Protein AF-A0A0B1SJN7-F1 (afdb_monomer)

Organism: Oesophagostomum dentatum (NCBI:txid61180)

Radius of gyration: 23.75 Å; Cα contacts (8 Å, |Δi|>4): 43; chains: 1; bounding box: 48×45×60 Å

Solvent-accessible surface area (backbone atoms only — not comparable to full-atom values): 9869 Å² total; per-residue (Å²): 130,73,83,90,50,54,72,45,55,52,50,50,52,58,34,59,65,35,85,53,62,72,68,14,65,40,52,52,97,63,21,67,57,51,54,62,68,33,74,68,39,70,88,58,58,66,67,45,49,74,72,64,70,55,82,69,97,71,78,82,90,72,87,51,98,84,59,57,85,90,51,63,64,80,60,75,72,48,77,98,65,82,76,92,72,80,82,76,61,91,65,50,65,68,81,50,66,83,65,84,79,77,64,63,68,68,56,51,56,61,60,65,56,76,78,67,85,92,80,86,88,83,94,83,85,83,92,78,90,79,90,78,90,75,85,82,80,88,82,88,132

InterPro domains:
  IPR000961 AGC-kinase, C-terminal [PS51285] (42-111)
  IPR000961 AGC-kinase, C-terminal [SM00133] (42-103)
  IPR011009 Protein kinase-like domain superfamily [SSF56112] (2-104)
  IPR017892 Protein kinase, C-terminal [PF00433] (64-101)

Foldseek 3Di:
DDPVDDPLRVVQCVQQPPPDQCSHQQNDPCRCVSVCPRPVNVVDDVVCVVVVVDDDPDDDDDDDPPDCPVPPPVPVVDDPDDDDDDDDDPCVCVVCVPVDDDDVVVVVVVVVVVPDDDDDDDDDDDDDDDDDDDDDDDDDD

Sequence (141 aa):
MPQFLSPEAQSLLRALFKRNAVNRLGAGPDGIEEIKRHPFFASIDFNRLLNKEISPPFKPAVTTIDSTLYFDPEFTKRTPKDSPAVPPSATAHELFRGFSFVSPAVVEERKDEKKVRTIPTAKTHPITDDYILKEVSPEVH

pLDDT: mean 80.77, std 22.21, range [31.02, 98.19]

Secondary structure (DSSP, 8-state):
--TTS-HHHHHHHHHHT-SSGGGSTT-STTTHHHHHTSGGGTT--HHHHHTT-SPPS------STT--TTS-HHHHTS---PPP-PPPPTTHHHHTTT-----HHHHHHHHHGGGS-------------------------

Nearest PDB structures (foldseek):
  3e88-assembly2_B  TM=9.495E-01  e=4.482E-06  Homo sapiens
  4otd-assembly1_A  TM=9.260E-01  e=5.120E-06  Homo sapiens
  4oti-assembly1_A  TM=9.185E-01  e=9.955E-06  Homo sapiens
  3cqw-assembly1_A  TM=8.913E-01  e=6.250E-06  Homo sapiens
  4oth-assembly1_A  TM=9.159E-01  e=2.211E-05  Homo sapiens

Mean predicted aligned error: 13.41 Å

Structure (mmCIF, N/CA/C/O backbone):
data_AF-A0A0B1SJN7-F1
#
_entry.id   AF-A0A0B1SJN7-F1
#
loop_
_atom_site.group_PDB
_atom_site.id
_atom_site.type_symbol
_atom_site.label_atom_id
_atom_site.label_alt_id
_atom_site.label_comp_id
_atom_site.label_asym_id
_atom_site.label_entity_id
_atom_site.label_seq_id
_atom_site.pdbx_PDB_ins_code
_atom_site.Cartn_x
_atom_site.Cartn_y
_atom_site.Cartn_z
_atom_site.occupancy
_atom_site.B_iso_or_equiv
_atom_site.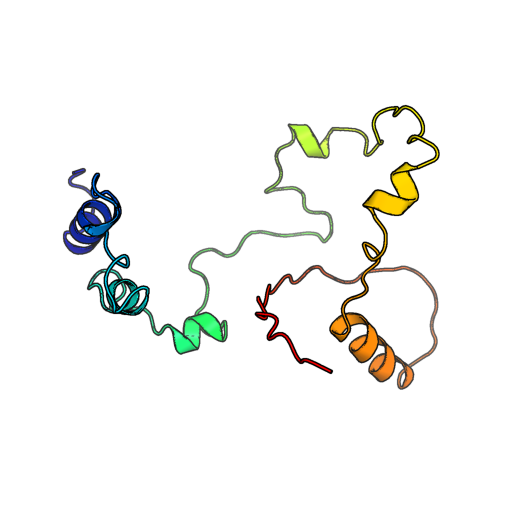auth_seq_id
_atom_site.auth_comp_id
_atom_site.auth_asym_id
_atom_site.auth_atom_id
_atom_site.pdbx_PDB_model_num
ATOM 1 N N . MET A 1 1 ? 7.341 -3.469 22.177 1.00 85.56 1 MET A N 1
ATOM 2 C CA . MET A 1 1 ? 6.995 -2.489 21.124 1.00 85.56 1 MET A CA 1
ATOM 3 C C . MET A 1 1 ? 7.864 -1.261 21.317 1.00 85.56 1 MET A C 1
ATOM 5 O O . MET A 1 1 ? 8.074 -0.912 22.475 1.00 85.56 1 MET A O 1
ATOM 9 N N . PRO A 1 2 ? 8.393 -0.645 20.247 1.00 92.38 2 PRO A N 1
ATOM 10 C CA . PRO A 1 2 ? 9.186 0.577 20.365 1.00 92.38 2 PRO A CA 1
ATOM 11 C C . PRO A 1 2 ? 8.392 1.715 21.015 1.00 92.38 2 PRO A C 1
ATOM 13 O O . PRO A 1 2 ? 7.216 1.896 20.703 1.00 92.38 2 PRO A O 1
ATOM 16 N N . GLN A 1 3 ? 9.032 2.473 21.908 1.00 92.94 3 GLN A N 1
ATOM 17 C CA . GLN A 1 3 ? 8.367 3.514 22.706 1.00 92.94 3 GLN A CA 1
ATOM 18 C C . GLN A 1 3 ? 8.058 4.796 21.919 1.00 92.94 3 GLN A C 1
ATOM 20 O O . GLN A 1 3 ? 7.189 5.555 22.326 1.00 92.94 3 GLN A O 1
ATOM 25 N N . PHE A 1 4 ? 8.725 5.027 20.784 1.00 96.25 4 PHE A N 1
ATOM 26 C CA . PHE A 1 4 ? 8.492 6.202 19.933 1.00 96.25 4 PHE A CA 1
ATOM 27 C C . PHE A 1 4 ? 7.188 6.129 19.120 1.00 96.25 4 PHE A C 1
ATOM 29 O O . PHE A 1 4 ? 6.820 7.094 18.456 1.00 96.25 4 PHE A O 1
ATOM 36 N N . LEU A 1 5 ? 6.505 4.981 19.123 1.00 96.38 5 LEU A N 1
ATOM 37 C CA . LEU A 1 5 ? 5.235 4.797 18.425 1.00 96.38 5 LEU A CA 1
ATOM 38 C C . LEU A 1 5 ? 4.067 5.222 19.313 1.00 96.38 5 LEU A C 1
ATOM 40 O O . LEU A 1 5 ? 4.037 4.875 20.497 1.00 96.38 5 LEU A O 1
ATOM 44 N N . SER A 1 6 ? 3.064 5.873 18.720 1.00 97.19 6 SER A N 1
ATOM 45 C CA . SER A 1 6 ? 1.825 6.205 19.429 1.00 97.19 6 SER A CA 1
ATOM 46 C C . SER A 1 6 ? 1.112 4.938 19.940 1.00 97.19 6 SER A C 1
ATOM 48 O O . SER A 1 6 ? 1.289 3.855 19.360 1.00 97.19 6 SER A O 1
ATOM 50 N N . PRO A 1 7 ? 0.300 5.024 21.009 1.00 97.19 7 PRO A N 1
ATOM 51 C CA . PRO A 1 7 ? -0.460 3.882 21.519 1.00 97.19 7 PRO A CA 1
ATOM 52 C C . PRO A 1 7 ? -1.324 3.203 20.447 1.00 97.19 7 PRO A C 1
ATOM 54 O O . PRO A 1 7 ? -1.376 1.973 20.375 1.00 97.19 7 PRO A O 1
ATOM 57 N N . GLU A 1 8 ? -1.937 3.990 19.564 1.00 97.31 8 GLU A N 1
ATOM 58 C CA . GLU A 1 8 ? -2.782 3.522 18.464 1.00 97.31 8 GLU A CA 1
ATOM 59 C C . GLU A 1 8 ? -1.950 2.757 17.430 1.00 97.31 8 GLU A C 1
ATOM 61 O O . GLU A 1 8 ? -2.340 1.670 17.004 1.00 97.31 8 GLU A O 1
ATOM 66 N N . ALA A 1 9 ? -0.767 3.270 17.073 1.00 97.56 9 ALA A N 1
ATOM 67 C CA . ALA A 1 9 ? 0.157 2.591 16.167 1.00 97.56 9 ALA A CA 1
ATOM 68 C C . ALA A 1 9 ? 0.650 1.263 16.761 1.00 97.56 9 ALA A C 1
ATOM 70 O O . ALA A 1 9 ? 0.707 0.237 16.080 1.00 97.56 9 ALA A O 1
ATOM 71 N N . GLN A 1 10 ? 0.964 1.251 18.059 1.00 97.50 10 GLN A N 1
ATOM 72 C CA . GLN A 1 10 ? 1.360 0.027 18.747 1.00 97.50 10 GLN A CA 1
ATOM 73 C C . GLN A 1 10 ? 0.227 -1.003 18.782 1.00 97.50 10 GLN A C 1
ATOM 75 O O . GLN A 1 10 ? 0.489 -2.190 18.576 1.00 97.50 10 GLN A O 1
ATOM 80 N N . SER A 1 11 ? -1.006 -0.565 19.049 1.00 97.19 11 SER A N 1
ATOM 81 C CA . SER A 1 11 ? -2.200 -1.416 19.031 1.00 97.19 11 SER A CA 1
ATOM 82 C C . SER A 1 11 ? -2.399 -2.053 17.657 1.00 97.19 11 SER A C 1
ATOM 84 O O . SER A 1 11 ? -2.495 -3.279 17.562 1.00 97.19 11 SER A O 1
ATOM 86 N N . LEU A 1 12 ? -2.343 -1.241 16.595 1.00 97.50 12 LEU A N 1
ATOM 87 C CA . LEU A 1 12 ? -2.515 -1.701 15.220 1.00 97.50 12 LEU A CA 1
ATOM 88 C C . LEU A 1 12 ? -1.510 -2.806 14.875 1.00 97.50 12 LEU A C 1
ATOM 90 O O . LEU A 1 12 ? -1.892 -3.889 14.437 1.00 97.50 12 LEU A O 1
ATOM 94 N N . LEU A 1 13 ? -0.221 -2.565 15.130 1.00 97.19 13 LEU A N 1
ATOM 95 C CA . LEU A 1 13 ? 0.838 -3.529 14.822 1.00 97.19 13 LEU A CA 1
ATOM 96 C C . LEU A 1 13 ? 0.677 -4.837 15.610 1.00 97.19 13 LEU A C 1
ATOM 98 O O . LEU A 1 13 ? 0.876 -5.916 15.057 1.00 97.19 13 LEU A O 1
ATOM 102 N N . ARG A 1 14 ? 0.268 -4.779 16.885 1.00 96.19 14 ARG A N 1
ATOM 103 C CA . ARG A 1 14 ? -0.002 -5.993 17.682 1.00 96.19 14 ARG A CA 1
ATOM 104 C C . ARG A 1 14 ? -1.177 -6.800 17.133 1.00 96.19 14 ARG A C 1
ATOM 106 O O . ARG A 1 14 ? -1.162 -8.026 17.249 1.00 96.19 14 ARG A O 1
ATOM 113 N N . ALA A 1 15 ? -2.191 -6.128 16.597 1.00 96.44 15 ALA A N 1
ATOM 114 C CA . ALA A 1 15 ? -3.376 -6.766 16.036 1.00 96.44 15 ALA A CA 1
ATOM 115 C C . ALA A 1 15 ? -3.101 -7.356 14.637 1.00 96.44 15 ALA A C 1
ATOM 117 O O . ALA A 1 15 ? -3.529 -8.471 14.343 1.00 96.44 15 ALA A O 1
ATOM 118 N N . LEU A 1 16 ? -2.306 -6.671 13.806 1.00 97.12 16 LEU A N 1
ATOM 119 C CA . LEU A 1 16 ? -1.881 -7.156 12.486 1.00 97.12 16 LEU A CA 1
ATOM 120 C C . LEU A 1 16 ? -0.847 -8.289 12.561 1.00 97.12 16 LEU A C 1
ATOM 122 O O . LEU A 1 16 ? -0.848 -9.191 11.727 1.00 97.12 16 LEU A O 1
ATOM 126 N N . PHE A 1 17 ? 0.036 -8.287 13.561 1.00 96.19 17 PHE A N 1
ATOM 127 C CA . PHE A 1 17 ? 1.108 -9.285 13.688 1.00 96.19 17 PHE A CA 1
ATOM 128 C C . PHE A 1 17 ? 0.759 -10.447 14.621 1.00 96.19 17 PHE A C 1
ATOM 130 O O . PHE A 1 17 ? 1.637 -11.093 15.199 1.00 96.19 17 PHE A O 1
ATOM 137 N N . LYS A 1 18 ? -0.532 -10.765 14.761 1.00 96.25 18 LYS A N 1
ATOM 138 C CA . LYS A 1 18 ? -0.954 -11.997 15.430 1.00 96.25 18 LYS A CA 1
ATOM 139 C C . LYS A 1 18 ? -0.442 -13.207 14.646 1.00 96.25 18 LYS A C 1
ATOM 141 O O . LYS A 1 18 ? -0.665 -13.332 13.441 1.00 96.25 18 LYS A O 1
ATOM 146 N N . ARG A 1 19 ? 0.245 -14.110 15.360 1.00 97.25 19 ARG A N 1
ATOM 147 C CA . ARG A 1 19 ? 0.809 -15.350 14.800 1.00 97.25 19 ARG A CA 1
ATOM 148 C C . ARG A 1 19 ? -0.270 -16.229 14.174 1.00 97.25 19 ARG A C 1
ATOM 150 O O . ARG A 1 19 ? -0.060 -16.775 13.099 1.00 97.25 19 ARG A O 1
ATOM 157 N N . ASN A 1 20 ? -1.403 -16.371 14.859 1.00 96.19 20 ASN A N 1
ATOM 158 C CA . ASN A 1 20 ? -2.549 -17.085 14.317 1.00 96.19 20 ASN A CA 1
ATOM 159 C C . ASN A 1 20 ? -3.307 -16.174 13.341 1.00 96.19 20 ASN A C 1
ATOM 161 O O . ASN A 1 20 ? -3.779 -15.113 13.750 1.00 96.19 20 ASN A O 1
ATOM 165 N N . ALA A 1 21 ? -3.422 -16.598 12.080 1.00 94.50 21 ALA A N 1
ATOM 166 C CA . ALA A 1 21 ? -4.050 -15.823 11.017 1.00 94.50 21 ALA A CA 1
ATOM 167 C C . ALA A 1 21 ? -5.521 -15.498 11.310 1.00 94.50 21 ALA A C 1
ATOM 169 O O . ALA A 1 21 ? -5.933 -14.375 11.049 1.00 94.50 21 ALA A O 1
ATOM 170 N N . VAL A 1 22 ? -6.279 -16.412 11.932 1.00 94.88 22 VAL A N 1
ATOM 171 C CA . VAL A 1 22 ? -7.704 -16.168 12.246 1.00 94.88 22 VAL A CA 1
ATOM 172 C C . VAL A 1 22 ? -7.915 -15.096 13.316 1.00 94.88 22 VAL A C 1
ATOM 174 O O . VAL A 1 22 ? -8.984 -14.511 13.402 1.00 94.88 22 VAL A O 1
ATOM 177 N N . ASN A 1 23 ? -6.885 -14.817 14.120 1.00 94.56 23 ASN A N 1
ATOM 178 C CA . ASN A 1 23 ? -6.929 -13.792 15.164 1.00 94.56 23 ASN A CA 1
ATOM 179 C C . ASN A 1 23 ? -6.335 -12.461 14.692 1.00 94.56 23 ASN A C 1
ATOM 181 O O . ASN A 1 23 ? -6.166 -11.549 15.503 1.00 94.56 23 ASN A O 1
ATOM 185 N N . ARG A 1 24 ? -5.909 -12.373 13.429 1.00 97.38 24 ARG A N 1
ATOM 186 C CA . ARG A 1 24 ? -5.336 -11.156 12.866 1.00 97.38 24 ARG A CA 1
ATOM 187 C C . ARG A 1 24 ? -6.448 -10.145 12.614 1.00 97.38 24 ARG A C 1
ATOM 189 O O . ARG A 1 24 ? -7.515 -10.518 12.140 1.00 97.38 24 ARG A O 1
ATOM 196 N N . LEU A 1 25 ? -6.164 -8.874 12.883 1.00 97.31 25 LEU A N 1
ATOM 197 C CA . LEU A 1 25 ? -7.057 -7.777 12.510 1.00 97.31 25 LEU A CA 1
ATOM 198 C C . LEU A 1 25 ? -7.430 -7.884 11.023 1.00 97.31 25 LEU A C 1
ATOM 200 O O . LEU A 1 25 ? -6.539 -7.963 10.174 1.00 97.31 25 LEU A O 1
ATOM 204 N N . GLY A 1 26 ? -8.726 -7.899 10.726 1.00 96.00 26 GLY A N 1
ATOM 205 C CA . GLY A 1 26 ? -9.275 -8.040 9.380 1.00 96.00 26 GLY A CA 1
ATOM 206 C C . GLY A 1 26 ? -9.436 -9.474 8.872 1.00 96.00 26 GLY A C 1
ATOM 207 O O . GLY A 1 26 ? -9.787 -9.658 7.711 1.00 96.00 26 GLY A O 1
ATOM 208 N N . ALA A 1 27 ? -9.200 -10.489 9.710 1.00 95.94 27 ALA A N 1
ATOM 209 C CA . ALA A 1 27 ? -9.498 -11.891 9.389 1.00 95.94 27 ALA A CA 1
ATOM 210 C C . ALA A 1 27 ? -10.900 -12.342 9.848 1.00 95.94 27 ALA A C 1
ATOM 212 O O . ALA A 1 27 ? -11.311 -13.463 9.551 1.00 95.94 27 ALA A O 1
ATOM 213 N N . GLY A 1 28 ? -11.616 -11.495 10.596 1.00 92.62 28 GLY A N 1
ATOM 214 C CA . GLY A 1 28 ? -12.989 -11.744 11.031 1.00 92.62 28 GLY A CA 1
ATOM 215 C C . GLY A 1 28 ? -14.029 -11.550 9.916 1.00 92.62 28 GLY A C 1
ATOM 216 O O . GLY A 1 28 ? -13.680 -11.165 8.800 1.00 92.62 28 GLY A O 1
ATOM 217 N N . PRO A 1 29 ? -15.324 -11.763 10.217 1.00 93.75 29 PRO A N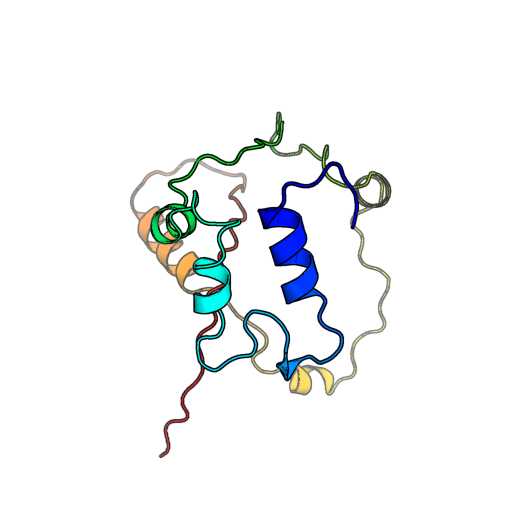 1
ATOM 218 C CA . PRO A 1 29 ? -16.414 -11.636 9.240 1.00 93.75 29 PRO A CA 1
ATOM 219 C C . PRO A 1 29 ? -16.545 -10.223 8.652 1.00 93.75 29 PRO A C 1
ATOM 221 O O . PRO A 1 29 ? -16.950 -10.072 7.504 1.00 93.75 29 PRO A O 1
ATOM 224 N N . ASP A 1 30 ? -16.150 -9.199 9.411 1.00 93.69 30 ASP A N 1
ATOM 225 C CA . ASP A 1 30 ? -16.165 -7.798 8.976 1.00 93.69 30 ASP A CA 1
ATOM 226 C C . ASP A 1 30 ? -14.972 -7.431 8.073 1.00 93.69 30 ASP A C 1
ATOM 228 O O . ASP A 1 30 ? -14.953 -6.354 7.473 1.00 93.69 30 ASP A O 1
ATOM 232 N N . GLY A 1 31 ? -13.958 -8.300 7.988 1.00 93.56 31 GLY A N 1
ATOM 233 C CA . GLY A 1 31 ? -12.796 -8.140 7.120 1.00 93.56 31 GLY A CA 1
ATOM 234 C C . GLY A 1 31 ? -12.157 -6.749 7.193 1.00 93.56 31 GLY A C 1
ATOM 235 O O . GLY A 1 31 ? -11.757 -6.262 8.251 1.00 93.56 31 GLY A O 1
ATOM 236 N N . ILE A 1 32 ? -12.080 -6.080 6.041 1.00 94.69 32 ILE A N 1
ATOM 237 C CA . ILE A 1 32 ? -11.457 -4.757 5.903 1.00 94.69 32 ILE A CA 1
ATOM 238 C C . ILE A 1 32 ? -12.113 -3.673 6.769 1.00 94.69 32 ILE A C 1
ATOM 240 O O . ILE A 1 32 ? -11.434 -2.729 7.176 1.00 94.69 32 ILE A O 1
ATOM 244 N N . GLU A 1 33 ? -13.401 -3.792 7.091 1.00 96.56 33 GLU A N 1
ATOM 245 C CA . GLU A 1 33 ? -14.101 -2.775 7.879 1.00 96.56 33 GLU A CA 1
ATOM 246 C C . GLU A 1 33 ? -13.575 -2.713 9.318 1.00 96.56 33 GLU A C 1
ATOM 248 O O . GLU A 1 33 ? -13.538 -1.640 9.921 1.00 96.56 33 GLU A O 1
ATOM 253 N N . GLU A 1 34 ? -13.062 -3.824 9.851 1.00 96.19 34 GLU A N 1
ATOM 254 C CA . GLU A 1 34 ? -12.363 -3.840 11.139 1.00 96.19 34 GLU A CA 1
ATOM 255 C C . GLU A 1 34 ? -11.078 -2.995 11.095 1.00 96.19 34 GLU A C 1
ATOM 257 O O . GLU A 1 34 ? -10.779 -2.247 12.028 1.00 96.19 34 GLU A O 1
ATOM 262 N N . ILE A 1 35 ? -10.344 -3.064 9.980 1.00 96.88 35 ILE A N 1
ATOM 263 C CA . ILE A 1 35 ? -9.116 -2.291 9.772 1.00 96.88 35 ILE A CA 1
ATOM 264 C C . ILE A 1 35 ? -9.457 -0.807 9.639 1.00 96.88 35 ILE A C 1
ATOM 266 O O . ILE A 1 35 ? -8.846 0.010 10.324 1.00 96.88 35 ILE A O 1
ATOM 270 N N . LYS A 1 36 ? -10.455 -0.450 8.820 1.00 96.81 36 LYS A N 1
ATOM 271 C CA . LYS A 1 36 ? -10.869 0.950 8.623 1.00 96.81 36 LYS A CA 1
ATOM 272 C C . LYS A 1 36 ? -11.339 1.614 9.919 1.00 96.81 36 LYS A C 1
ATOM 274 O O . LYS A 1 36 ? -11.049 2.785 10.139 1.00 96.81 36 LYS A O 1
ATOM 279 N N . ARG A 1 37 ? -12.028 0.871 10.794 1.00 96.69 37 ARG A N 1
ATOM 280 C CA . ARG A 1 37 ? -12.508 1.373 12.095 1.00 96.69 37 ARG A CA 1
ATOM 281 C C . ARG A 1 37 ? -11.425 1.457 13.173 1.00 96.69 37 ARG A C 1
ATOM 283 O O . ARG A 1 37 ? -11.691 1.996 14.247 1.00 96.69 37 ARG A O 1
ATOM 290 N N . HIS A 1 38 ? -10.226 0.919 12.942 1.00 98.06 38 HIS A N 1
ATOM 291 C CA . HIS A 1 38 ? -9.179 0.927 13.959 1.00 98.06 38 HIS A CA 1
ATOM 292 C C . HIS A 1 38 ? -8.758 2.376 14.305 1.00 98.06 38 HIS A C 1
ATOM 294 O O . HIS A 1 38 ? -8.519 3.162 13.387 1.00 98.06 38 HIS A O 1
ATOM 300 N N . PRO A 1 39 ? -8.570 2.740 15.594 1.00 97.88 39 PRO A N 1
ATOM 301 C CA . PRO A 1 39 ? -8.291 4.122 16.017 1.00 97.88 39 PRO A CA 1
ATOM 302 C C . PRO A 1 39 ? -7.100 4.799 15.329 1.00 97.88 39 PRO A C 1
ATOM 304 O O . PRO A 1 39 ? -7.092 6.011 15.149 1.00 97.88 39 PRO A O 1
ATOM 307 N N . PHE A 1 40 ? -6.108 4.016 14.899 1.00 98.19 40 PHE A N 1
ATOM 308 C CA . PHE A 1 40 ? -4.972 4.516 14.116 1.00 98.19 40 PHE A CA 1
ATOM 309 C C . PHE A 1 40 ? -5.394 5.231 12.818 1.00 98.19 40 PHE A C 1
ATOM 311 O O . PHE A 1 40 ? -4.724 6.167 12.397 1.00 98.19 40 PHE A O 1
ATOM 318 N N . PHE A 1 41 ? -6.505 4.816 12.201 1.00 97.62 41 PHE A N 1
ATOM 319 C CA . PHE A 1 41 ? -7.024 5.389 10.957 1.00 97.62 41 PHE A CA 1
ATOM 320 C C . PHE A 1 41 ? -8.179 6.375 11.178 1.00 97.62 41 PHE A C 1
ATOM 322 O O . PHE A 1 41 ? -8.789 6.810 10.208 1.00 97.62 41 PHE A O 1
ATOM 329 N N . ALA A 1 42 ? -8.472 6.770 12.423 1.00 96.56 42 ALA A N 1
ATOM 330 C CA . ALA A 1 42 ? -9.615 7.633 12.740 1.00 96.56 42 ALA A CA 1
ATOM 331 C C . ALA A 1 42 ? -9.584 9.008 12.042 1.00 96.56 42 ALA A C 1
ATOM 333 O O . AL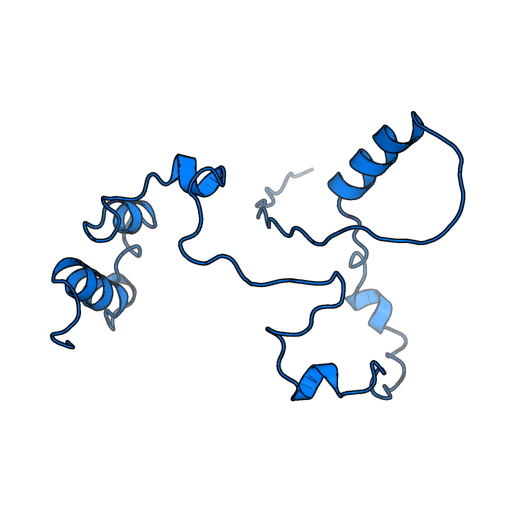A A 1 42 ? -10.624 9.639 11.882 1.00 96.56 42 ALA A O 1
ATOM 334 N N . SER A 1 43 ? -8.407 9.481 11.622 1.00 95.56 43 SER A N 1
ATOM 335 C CA . SER A 1 43 ? -8.241 10.734 10.876 1.00 95.56 43 SER A CA 1
ATOM 336 C C . SER A 1 43 ? -8.434 10.597 9.360 1.00 95.56 43 SER A C 1
ATOM 338 O O . SER A 1 43 ? -8.419 11.609 8.659 1.00 95.56 43 SER A O 1
ATOM 340 N N . ILE A 1 44 ? -8.586 9.376 8.837 1.00 96.69 44 ILE A N 1
ATOM 341 C CA . ILE A 1 44 ? -8.679 9.107 7.401 1.00 96.69 44 ILE A CA 1
ATOM 342 C C . ILE A 1 44 ? -10.143 8.954 6.990 1.00 96.69 44 ILE A C 1
ATOM 344 O O . ILE A 1 44 ? -10.841 8.046 7.433 1.00 96.69 44 ILE A O 1
ATOM 348 N N . ASP A 1 45 ? -10.578 9.792 6.052 1.00 97.19 45 ASP A N 1
ATOM 349 C CA . ASP A 1 45 ? -11.790 9.542 5.276 1.00 97.19 45 ASP A CA 1
ATOM 350 C C . ASP A 1 45 ? -11.447 8.624 4.093 1.00 97.19 45 ASP A C 1
ATOM 352 O O . ASP A 1 45 ? -10.791 9.033 3.132 1.00 97.19 45 ASP A O 1
ATOM 356 N N . PHE A 1 46 ? -11.876 7.363 4.169 1.00 96.69 46 PHE A N 1
ATOM 357 C CA . PHE A 1 46 ? -11.559 6.356 3.155 1.00 96.69 46 PHE A CA 1
ATOM 358 C C . PHE A 1 46 ? -12.221 6.615 1.796 1.00 96.69 46 PHE A C 1
ATOM 360 O O . PHE A 1 46 ? -11.662 6.201 0.782 1.00 96.69 46 PHE A O 1
ATOM 367 N N . ASN A 1 47 ? -13.361 7.312 1.749 1.00 97.00 47 ASN A N 1
ATOM 368 C CA . ASN A 1 47 ? -14.007 7.656 0.480 1.00 97.00 47 ASN A CA 1
ATOM 369 C C . ASN A 1 47 ? -13.213 8.754 -0.228 1.00 97.00 47 ASN A C 1
ATOM 371 O O . ASN A 1 47 ? -12.882 8.629 -1.405 1.00 97.00 47 ASN A O 1
ATOM 375 N N . ARG A 1 48 ? -12.815 9.789 0.517 1.00 97.50 48 ARG A N 1
ATOM 376 C CA . ARG A 1 48 ? -11.959 10.859 -0.012 1.00 97.50 48 ARG A CA 1
ATOM 377 C C . ARG A 1 48 ? -10.576 10.349 -0.402 1.00 97.50 48 ARG A C 1
ATOM 379 O O . ARG A 1 48 ? -10.015 10.799 -1.399 1.00 97.50 48 ARG A O 1
ATOM 386 N N . LEU A 1 49 ? -10.028 9.398 0.357 1.00 96.81 49 LEU A N 1
ATOM 387 C CA . LEU A 1 49 ? -8.773 8.732 0.011 1.00 96.81 49 LEU A CA 1
ATOM 388 C C . LEU A 1 49 ? -8.890 7.989 -1.326 1.00 96.81 49 LEU A C 1
ATOM 390 O O . LEU A 1 49 ? -8.035 8.166 -2.191 1.00 96.81 49 LEU A O 1
ATOM 394 N N . LEU A 1 50 ? -9.954 7.195 -1.502 1.00 96.31 50 LEU A N 1
ATOM 395 C CA . LEU A 1 50 ? -10.213 6.439 -2.731 1.00 96.31 50 LEU A CA 1
ATOM 396 C C . LEU A 1 50 ? -10.377 7.363 -3.945 1.00 96.31 50 LEU A C 1
ATOM 398 O O . LEU A 1 50 ? -9.806 7.099 -4.999 1.00 96.31 50 LEU A O 1
ATOM 402 N N . ASN A 1 51 ? -11.077 8.484 -3.768 1.00 97.38 51 ASN A N 1
ATOM 403 C CA . ASN A 1 51 ? -11.266 9.504 -4.801 1.00 97.38 51 ASN A CA 1
ATOM 404 C C . ASN A 1 51 ? -10.022 10.381 -5.046 1.00 97.38 51 ASN A C 1
ATOM 406 O O . ASN A 1 51 ? -10.087 11.325 -5.830 1.00 97.38 51 ASN A O 1
ATOM 410 N N . LYS A 1 52 ? -8.889 10.098 -4.385 1.00 96.56 52 LYS A N 1
ATOM 411 C CA . LYS A 1 52 ? -7.633 10.864 -4.496 1.00 96.56 52 LYS A CA 1
ATOM 412 C C . LYS A 1 52 ? -7.786 12.345 -4.089 1.00 96.56 52 LYS A C 1
ATOM 414 O O . LYS A 1 52 ? -7.049 13.207 -4.557 1.00 96.56 52 LYS A O 1
ATOM 419 N N . GLU A 1 53 ? -8.708 12.644 -3.170 1.00 97.38 53 GLU A N 1
ATOM 420 C CA . GLU A 1 53 ? -9.002 14.001 -2.672 1.00 97.38 53 GLU A CA 1
ATOM 421 C C . GLU A 1 53 ? -8.169 14.405 -1.441 1.00 97.38 53 GLU A C 1
ATOM 423 O O . GLU A 1 53 ? -8.243 15.543 -0.967 1.00 97.38 53 GLU A O 1
ATOM 428 N N . ILE A 1 54 ? -7.403 13.469 -0.877 1.00 96.06 54 ILE A N 1
ATOM 429 C CA . ILE A 1 54 ? -6.484 13.718 0.236 1.00 96.06 54 ILE A CA 1
ATOM 430 C C . ILE A 1 54 ? -5.092 13.974 -0.342 1.00 96.06 54 ILE A C 1
ATOM 432 O O . ILE A 1 54 ? -4.544 13.131 -1.051 1.00 96.06 54 ILE A O 1
ATOM 436 N N . SER A 1 55 ? -4.497 15.126 -0.019 1.00 95.31 55 SER A N 1
ATOM 437 C CA . SER A 1 55 ? -3.125 15.425 -0.439 1.00 95.31 55 SER A CA 1
ATOM 438 C C . SER A 1 55 ? -2.148 14.432 0.201 1.00 95.31 55 SER A C 1
ATOM 440 O O . SER A 1 55 ? -2.166 14.282 1.426 1.00 95.31 55 SER A O 1
ATOM 442 N N . PRO A 1 56 ? -1.258 13.790 -0.578 1.00 95.19 56 PRO A N 1
ATOM 443 C CA . PRO A 1 56 ? -0.261 12.893 -0.017 1.00 95.19 56 PRO A CA 1
ATOM 444 C C . PRO A 1 56 ? 0.712 13.673 0.886 1.00 95.19 56 PRO A C 1
ATOM 446 O O . PRO A 1 56 ? 1.054 14.818 0.574 1.00 95.19 56 PRO A O 1
ATOM 449 N N . PRO A 1 57 ? 1.199 13.066 1.985 1.00 95.44 57 PRO A N 1
ATOM 450 C CA . PRO A 1 57 ? 2.127 13.722 2.910 1.00 95.44 57 PRO A CA 1
ATOM 451 C C . PRO A 1 57 ? 3.521 13.935 2.303 1.00 95.44 57 PRO A C 1
ATOM 453 O O . PRO A 1 57 ? 4.294 14.758 2.784 1.00 95.44 57 PRO A O 1
ATOM 456 N N . PHE A 1 58 ? 3.848 13.195 1.244 1.00 95.00 58 PHE A N 1
ATOM 457 C CA . PHE A 1 58 ? 5.095 13.308 0.507 1.00 95.00 58 PHE A CA 1
ATOM 458 C C . PHE A 1 58 ? 4.796 13.431 -0.984 1.00 95.00 58 PHE A C 1
ATOM 460 O O . PHE A 1 58 ? 4.088 12.600 -1.555 1.00 95.00 58 PHE A O 1
ATOM 467 N N . LYS A 1 59 ? 5.364 14.460 -1.615 1.00 91.44 59 LYS A N 1
ATOM 468 C CA . LYS A 1 59 ? 5.337 14.647 -3.064 1.00 91.44 59 LYS A CA 1
ATOM 469 C C . LYS A 1 59 ? 6.752 14.414 -3.608 1.00 91.44 59 LYS A C 1
ATOM 471 O O . LYS A 1 59 ? 7.636 15.211 -3.288 1.00 91.44 59 LYS A O 1
ATOM 476 N N . PRO A 1 60 ? 6.980 13.355 -4.405 1.00 90.62 60 PRO A N 1
ATOM 477 C CA . PRO A 1 60 ? 8.280 13.099 -5.012 1.00 90.62 60 PRO A CA 1
ATOM 478 C C . PRO A 1 60 ? 8.752 14.285 -5.863 1.00 90.62 60 PRO A C 1
ATOM 480 O O . PRO A 1 60 ? 7.971 14.886 -6.604 1.00 90.62 60 PRO A O 1
ATOM 483 N N . ALA A 1 61 ? 10.039 14.610 -5.775 1.00 88.00 61 ALA A N 1
ATOM 484 C CA . ALA A 1 61 ? 10.661 15.679 -6.545 1.00 88.00 61 ALA A CA 1
ATOM 485 C C . ALA A 1 61 ? 11.036 15.171 -7.946 1.00 88.00 61 ALA A C 1
ATOM 487 O O . ALA A 1 61 ? 12.181 14.814 -8.210 1.00 88.00 61 ALA A O 1
ATOM 488 N N . VAL A 1 62 ? 10.051 15.109 -8.841 1.00 87.81 62 VAL A N 1
ATOM 489 C CA . VAL A 1 62 ? 10.255 14.764 -10.255 1.00 87.81 62 VAL A CA 1
ATOM 490 C C . VAL A 1 62 ? 10.432 16.059 -11.044 1.00 87.81 62 VAL A C 1
ATOM 492 O O . VAL A 1 62 ? 9.496 16.845 -11.173 1.00 87.81 62 VAL A O 1
ATOM 495 N N . THR A 1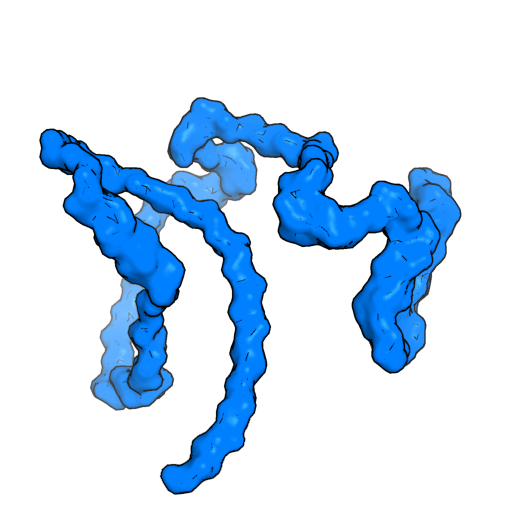 63 ? 11.649 16.314 -11.524 1.00 78.88 63 THR A N 1
ATOM 496 C CA . THR A 1 63 ? 12.012 17.564 -12.218 1.00 78.88 63 THR A CA 1
ATOM 497 C C . THR A 1 63 ? 11.917 17.467 -13.737 1.00 78.88 63 THR A C 1
ATOM 499 O O . THR A 1 63 ? 11.707 18.477 -14.404 1.00 78.88 63 THR A O 1
ATOM 502 N N . THR A 1 64 ? 12.069 16.266 -14.291 1.00 85.50 64 THR A N 1
ATOM 503 C CA . THR A 1 64 ? 12.069 15.998 -15.733 1.00 85.50 64 THR A CA 1
ATOM 504 C C . THR A 1 64 ? 11.258 14.745 -16.043 1.00 85.50 64 THR A C 1
ATOM 506 O O . THR A 1 64 ? 11.062 13.894 -15.173 1.00 85.50 64 THR A O 1
ATOM 509 N N . ILE A 1 65 ? 10.801 14.623 -17.293 1.00 84.75 65 ILE A N 1
ATOM 510 C CA . ILE A 1 65 ? 10.056 13.444 -17.761 1.00 84.75 65 ILE A CA 1
ATOM 511 C C . ILE A 1 65 ? 10.886 12.153 -17.666 1.00 84.75 65 ILE A C 1
ATOM 513 O O . ILE A 1 65 ? 10.337 11.099 -17.369 1.00 84.75 65 ILE A O 1
ATOM 517 N N . ASP A 1 66 ? 12.208 12.267 -17.807 1.00 84.31 66 ASP A N 1
ATOM 518 C CA . ASP A 1 66 ? 13.158 11.150 -17.733 1.00 84.31 66 ASP A CA 1
ATOM 519 C C . ASP A 1 66 ? 13.833 11.036 -16.354 1.00 84.31 66 ASP A C 1
ATOM 521 O O . ASP A 1 66 ? 14.926 10.484 -16.225 1.00 84.31 66 ASP A O 1
ATOM 525 N N . SER A 1 67 ? 13.245 11.622 -15.306 1.00 86.38 67 SER A N 1
ATOM 526 C CA . SER A 1 67 ? 13.865 11.619 -13.981 1.00 86.38 67 SER A CA 1
ATOM 527 C C . SER A 1 67 ? 13.925 10.204 -13.408 1.00 86.38 67 SER A C 1
ATOM 529 O O . SER A 1 67 ? 12.901 9.591 -13.109 1.00 86.38 67 SER A O 1
ATOM 531 N N . THR A 1 68 ? 15.141 9.704 -13.180 1.00 89.69 68 THR A N 1
ATOM 532 C CA . THR A 1 68 ? 15.367 8.382 -12.585 1.00 89.69 68 THR A CA 1
ATOM 533 C C . THR A 1 68 ? 15.733 8.437 -11.098 1.00 89.69 68 THR A C 1
ATOM 535 O O . THR A 1 68 ? 16.313 7.489 -10.577 1.00 89.69 68 THR A O 1
ATOM 538 N N . LEU A 1 69 ? 15.444 9.546 -10.405 1.00 90.38 69 LEU A N 1
ATOM 539 C CA . LEU A 1 69 ? 15.921 9.816 -9.037 1.00 90.38 69 LEU A CA 1
ATOM 540 C C . LEU A 1 69 ? 15.524 8.735 -8.017 1.00 90.38 69 LEU A C 1
ATOM 542 O O . LEU A 1 69 ? 16.286 8.443 -7.101 1.00 90.38 69 LEU A O 1
ATOM 546 N N . TYR A 1 70 ? 14.333 8.157 -8.177 1.00 92.31 70 TYR A N 1
ATOM 547 C CA . TYR A 1 70 ? 13.774 7.145 -7.276 1.00 92.31 70 TYR A CA 1
ATOM 548 C C . TYR A 1 70 ? 13.957 5.706 -7.788 1.00 92.31 70 TYR A C 1
ATOM 550 O O . TYR A 1 70 ? 13.381 4.780 -7.221 1.00 92.31 70 TYR A O 1
ATOM 558 N N . PHE A 1 71 ? 14.747 5.511 -8.848 1.00 92.88 71 PHE A N 1
ATOM 559 C CA . PHE A 1 71 ? 15.136 4.194 -9.349 1.00 92.88 71 PHE A CA 1
ATOM 560 C C . PHE A 1 71 ? 16.555 3.864 -8.892 1.00 92.88 71 PHE A C 1
ATOM 562 O O . PHE A 1 71 ? 17.426 4.735 -8.871 1.00 92.88 71 PHE A O 1
ATOM 569 N N . ASP A 1 72 ? 16.809 2.595 -8.572 1.00 94.94 72 ASP A N 1
ATOM 570 C CA . ASP A 1 72 ? 18.159 2.160 -8.226 1.00 94.94 72 ASP A CA 1
ATOM 571 C C . ASP A 1 72 ? 19.102 2.332 -9.439 1.00 94.94 72 ASP A C 1
ATOM 573 O O . ASP A 1 72 ? 18.786 1.850 -10.540 1.00 94.94 72 ASP A O 1
ATOM 577 N N . PRO A 1 73 ? 20.265 2.995 -9.270 1.00 93.94 73 PRO A N 1
ATOM 578 C CA . PRO A 1 73 ? 21.286 3.096 -10.305 1.00 93.94 73 PRO A CA 1
ATOM 579 C C . PRO A 1 73 ? 21.730 1.755 -10.897 1.00 93.94 73 PRO A C 1
ATOM 581 O O . PRO A 1 73 ? 22.203 1.729 -12.033 1.00 93.94 73 PRO A O 1
ATOM 584 N N . GLU A 1 74 ? 21.595 0.650 -10.159 1.00 94.50 74 GLU A N 1
ATOM 585 C CA . GLU A 1 74 ? 21.860 -0.697 -10.661 1.00 94.50 74 GLU A CA 1
ATOM 586 C C . GLU A 1 74 ? 21.036 -1.015 -11.915 1.00 94.50 74 GLU A C 1
ATOM 588 O O . GLU A 1 74 ? 21.541 -1.689 -12.812 1.00 94.50 74 GLU A O 1
ATOM 593 N N . PHE A 1 75 ? 19.801 -0.516 -12.017 1.00 92.38 75 PHE A N 1
ATOM 594 C CA . PHE A 1 75 ? 18.935 -0.759 -13.172 1.00 92.38 75 PHE A CA 1
ATOM 595 C C . PHE A 1 75 ? 19.080 0.319 -14.241 1.00 92.38 75 PHE A C 1
ATOM 597 O O . PHE A 1 75 ? 19.152 -0.005 -15.423 1.00 92.38 75 PHE A O 1
ATOM 604 N N . THR A 1 76 ? 19.179 1.591 -13.851 1.00 93.12 76 THR A N 1
ATOM 605 C CA . THR A 1 76 ? 19.223 2.710 -14.813 1.00 93.12 76 THR A CA 1
ATOM 606 C C . THR A 1 76 ? 20.540 2.777 -15.587 1.00 93.12 76 THR A C 1
ATOM 608 O O . THR A 1 76 ? 20.585 3.333 -16.681 1.00 93.12 76 THR A O 1
ATOM 611 N N . LYS A 1 77 ? 21.612 2.173 -15.054 1.00 92.88 77 LYS A N 1
ATOM 612 C CA . LYS A 1 77 ? 22.906 2.028 -15.741 1.00 92.88 77 LYS A CA 1
ATOM 613 C C . LYS A 1 77 ? 22.992 0.792 -16.638 1.00 92.88 77 LYS A C 1
ATOM 615 O O . LYS A 1 77 ? 23.944 0.679 -17.412 1.00 92.88 77 LYS A O 1
ATOM 620 N N . ARG A 1 78 ? 22.053 -0.156 -16.538 1.00 91.31 78 ARG A N 1
ATOM 621 C CA . ARG A 1 78 ? 22.040 -1.335 -17.413 1.00 91.31 78 ARG A CA 1
ATOM 622 C C . ARG A 1 78 ? 21.568 -0.932 -18.802 1.00 91.31 78 ARG A C 1
ATOM 624 O O . ARG A 1 78 ? 20.704 -0.079 -18.971 1.00 91.31 78 ARG A O 1
ATOM 631 N N . THR A 1 79 ? 22.129 -1.576 -19.819 1.00 90.56 79 THR A N 1
ATOM 632 C CA . THR A 1 79 ? 21.617 -1.415 -21.179 1.00 90.56 79 THR A CA 1
ATOM 633 C C . THR A 1 79 ? 20.241 -2.082 -21.272 1.00 90.56 79 THR A C 1
ATOM 635 O O . THR A 1 79 ? 20.130 -3.237 -20.855 1.00 90.56 79 THR A O 1
ATOM 638 N N . PRO A 1 80 ? 19.213 -1.418 -21.831 1.00 90.12 80 PRO A N 1
ATOM 639 C CA . PRO A 1 80 ? 17.891 -2.008 -22.024 1.00 90.12 80 PRO A CA 1
ATOM 640 C C . PRO A 1 80 ? 17.957 -3.016 -23.174 1.00 90.12 80 PRO A C 1
ATOM 642 O O . PRO A 1 80 ? 17.659 -2.708 -24.326 1.00 90.12 80 PRO A O 1
ATOM 645 N N . LYS A 1 81 ? 18.459 -4.209 -22.872 1.00 91.12 81 LYS A N 1
ATOM 646 C CA . LYS A 1 81 ? 18.581 -5.321 -23.807 1.00 91.12 81 LYS A CA 1
ATOM 647 C C . LYS A 1 81 ? 18.004 -6.562 -23.166 1.00 91.12 81 LYS A C 1
ATOM 649 O O . LYS A 1 81 ? 18.330 -6.879 -22.022 1.00 91.12 81 LYS A O 1
ATOM 654 N N . ASP A 1 82 ? 17.208 -7.271 -23.947 1.00 88.06 82 ASP A N 1
ATOM 655 C CA . ASP A 1 82 ? 16.745 -8.590 -23.564 1.00 88.06 82 ASP A CA 1
ATOM 656 C C . ASP A 1 82 ? 17.929 -9.550 -23.477 1.00 88.06 82 ASP A C 1
ATOM 658 O O . ASP A 1 82 ? 18.883 -9.493 -24.264 1.00 88.06 82 ASP A O 1
ATOM 662 N N . SER A 1 83 ? 17.872 -10.447 -22.497 1.00 88.56 83 SER A N 1
ATOM 663 C CA . SER A 1 83 ? 18.812 -11.556 -22.438 1.00 88.56 83 SER A CA 1
ATOM 664 C C . SER A 1 83 ? 18.614 -12.465 -23.655 1.00 88.56 83 SER A C 1
ATOM 666 O O . SER A 1 83 ? 17.467 -12.701 -24.045 1.00 88.56 83 SER A O 1
ATOM 668 N N . PRO A 1 84 ? 19.686 -13.048 -24.218 1.00 89.19 84 PRO A N 1
ATOM 669 C CA . PRO A 1 84 ? 19.545 -14.084 -25.231 1.00 89.19 84 PRO A CA 1
ATOM 670 C C . PRO A 1 84 ? 18.665 -15.226 -24.706 1.00 89.19 84 PRO A C 1
ATOM 672 O O . PRO A 1 84 ? 18.931 -15.767 -23.633 1.00 89.19 84 PRO A O 1
ATOM 675 N N . ALA A 1 85 ? 17.625 -15.587 -25.455 1.00 86.44 85 ALA A N 1
ATOM 676 C CA . ALA A 1 85 ? 16.710 -16.669 -25.111 1.00 86.44 85 ALA A CA 1
ATOM 677 C C . ALA A 1 85 ? 16.666 -17.711 -26.233 1.00 86.44 85 ALA A C 1
ATOM 679 O O . ALA A 1 85 ? 16.784 -17.382 -27.415 1.00 86.44 85 ALA A O 1
ATOM 680 N N . VAL A 1 86 ? 16.492 -18.979 -25.853 1.00 87.50 86 VAL A N 1
ATOM 681 C CA . VAL A 1 86 ? 16.235 -20.063 -26.808 1.00 87.50 86 VAL A CA 1
ATOM 682 C C . VAL A 1 86 ? 14.826 -19.871 -27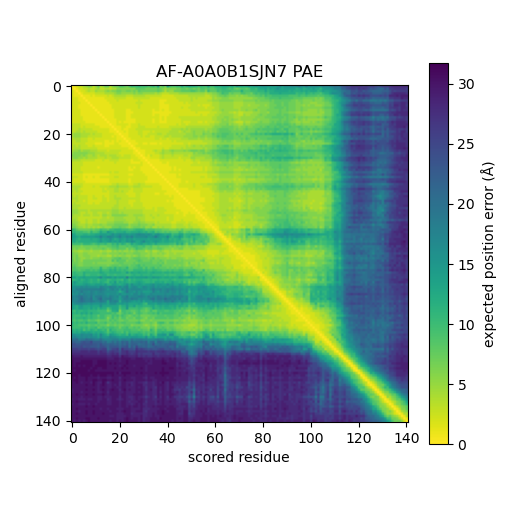.380 1.00 87.50 86 VAL A C 1
ATOM 684 O O . VAL A 1 86 ? 13.917 -19.546 -26.610 1.00 87.50 86 VAL A O 1
ATOM 687 N N . PRO A 1 87 ? 14.613 -20.067 -28.696 1.00 84.94 87 PRO A N 1
ATOM 688 C CA . PRO A 1 87 ? 13.278 -20.000 -29.268 1.00 84.94 87 PRO A CA 1
ATOM 689 C C . PRO A 1 87 ? 12.313 -20.933 -28.521 1.00 84.94 87 PRO A C 1
ATOM 691 O O . PRO A 1 87 ? 12.696 -22.058 -28.182 1.00 84.94 87 PRO A O 1
ATOM 694 N N . PRO A 1 88 ? 11.073 -20.493 -28.252 1.00 83.62 88 PRO A N 1
ATOM 695 C CA . PRO A 1 88 ? 10.091 -21.336 -27.589 1.00 83.62 88 PRO A CA 1
ATOM 696 C C . PRO A 1 88 ? 9.797 -22.592 -28.423 1.00 83.62 88 PRO A C 1
ATOM 698 O O . PRO A 1 88 ? 9.954 -22.598 -29.647 1.00 83.62 88 PRO A O 1
ATOM 701 N N . SER A 1 89 ? 9.359 -23.668 -27.762 1.00 86.44 89 SER A N 1
ATOM 702 C CA . SER A 1 89 ? 8.953 -24.893 -28.456 1.00 86.44 89 SER A CA 1
ATOM 703 C C . SER A 1 89 ? 7.784 -24.625 -29.409 1.00 86.44 89 SER A C 1
ATOM 705 O O . SER A 1 89 ? 6.979 -23.718 -29.194 1.00 86.44 89 SER A O 1
ATOM 707 N N . ALA A 1 90 ? 7.644 -25.453 -30.447 1.00 82.75 90 ALA A N 1
ATOM 708 C CA . ALA A 1 90 ? 6.581 -25.299 -31.443 1.00 82.75 90 ALA A CA 1
ATOM 709 C C . ALA A 1 90 ? 5.164 -25.287 -30.828 1.00 82.75 90 ALA A C 1
ATOM 711 O O . ALA A 1 90 ? 4.277 -24.600 -31.327 1.00 82.75 90 ALA A O 1
ATOM 712 N N . THR A 1 91 ? 4.953 -25.989 -29.712 1.00 86.75 91 THR A N 1
ATOM 713 C CA . THR A 1 91 ? 3.666 -26.062 -28.998 1.00 86.75 91 THR A CA 1
ATOM 714 C C . THR A 1 91 ? 3.441 -24.927 -27.999 1.00 86.75 91 THR A C 1
ATOM 716 O O . THR A 1 91 ? 2.339 -24.784 -27.481 1.00 86.75 91 THR A O 1
ATOM 719 N N . ALA A 1 92 ? 4.438 -24.075 -27.735 1.00 86.94 92 ALA A N 1
ATOM 720 C CA . ALA A 1 92 ? 4.319 -23.010 -26.739 1.00 86.94 92 ALA A CA 1
ATOM 721 C C . ALA A 1 92 ? 3.178 -22.025 -27.045 1.00 86.94 92 ALA A C 1
ATOM 723 O O . ALA A 1 92 ? 2.591 -21.465 -26.126 1.00 86.94 92 ALA A O 1
ATOM 724 N N . HIS A 1 93 ? 2.824 -21.839 -28.320 1.00 83.69 93 HIS A N 1
ATOM 725 C CA . HIS A 1 93 ? 1.729 -20.957 -28.727 1.00 83.69 93 HIS A CA 1
ATOM 726 C C . HIS A 1 93 ? 0.355 -21.395 -28.180 1.00 83.69 93 HIS A C 1
ATOM 728 O O . HIS A 1 93 ? -0.511 -20.547 -27.970 1.00 83.69 93 HIS A O 1
ATOM 734 N N . GLU A 1 94 ? 0.162 -22.688 -27.897 1.00 91.31 94 GLU A N 1
ATOM 735 C CA . GLU A 1 94 ? -1.076 -23.208 -27.302 1.00 91.31 94 GLU A CA 1
ATOM 736 C C . GLU A 1 94 ? -1.204 -22.812 -25.826 1.00 91.31 94 GLU A C 1
ATOM 738 O O . GLU A 1 94 ? -2.298 -22.472 -25.377 1.00 91.31 94 GLU A O 1
ATOM 743 N N . LEU A 1 95 ? -0.084 -22.773 -25.091 1.00 91.12 95 LEU A N 1
ATOM 744 C CA . LEU A 1 95 ? -0.045 -22.394 -23.672 1.00 91.12 95 LEU A CA 1
ATOM 745 C C . LEU A 1 95 ? -0.463 -20.937 -23.437 1.00 91.12 95 LEU A C 1
ATOM 747 O O . LEU A 1 95 ? -0.988 -20.611 -22.376 1.00 91.12 95 LEU A O 1
ATOM 751 N N . PHE A 1 96 ? -0.233 -20.064 -24.421 1.00 90.12 96 PHE A N 1
ATOM 752 C CA . PHE A 1 96 ? -0.499 -18.625 -24.330 1.00 90.12 96 PHE A CA 1
ATOM 753 C C . PHE A 1 96 ? -1.687 -18.178 -25.193 1.00 90.12 96 PHE A C 1
ATOM 755 O O . PHE A 1 96 ? -1.839 -16.989 -25.495 1.00 90.12 96 PHE A O 1
ATOM 762 N N . ARG A 1 97 ? -2.559 -19.107 -25.607 1.00 93.38 97 ARG A N 1
ATOM 763 C CA . ARG A 1 97 ? -3.772 -18.750 -26.349 1.00 93.38 97 ARG A CA 1
ATOM 764 C C . ARG A 1 97 ? -4.650 -17.828 -25.494 1.00 93.38 97 ARG A C 1
ATOM 766 O O . ARG A 1 97 ? -5.015 -18.169 -24.377 1.00 93.38 97 ARG A O 1
ATOM 773 N N . GLY A 1 98 ? -5.003 -16.660 -26.036 1.00 93.62 98 GLY A N 1
ATOM 774 C CA . GLY A 1 98 ? -5.793 -15.648 -25.319 1.00 93.62 98 GLY A CA 1
ATOM 775 C C . GLY A 1 98 ? -4.978 -14.715 -24.415 1.00 93.62 98 GLY A C 1
ATOM 776 O O . GLY A 1 98 ? -5.567 -13.900 -23.717 1.00 93.62 98 GLY A O 1
ATOM 777 N N . PHE A 1 99 ? -3.642 -14.788 -24.447 1.00 95.00 99 PHE A N 1
ATOM 778 C CA . PHE A 1 99 ? -2.776 -13.891 -23.674 1.00 95.00 99 PHE A CA 1
ATOM 779 C C . PHE A 1 99 ? -2.840 -12.430 -24.147 1.00 95.00 99 PHE A C 1
ATOM 781 O O . PHE A 1 99 ? -2.675 -11.503 -23.358 1.00 95.00 99 PHE A O 1
ATOM 788 N N . SER A 1 100 ? -3.064 -12.205 -25.445 1.00 93.12 100 SER A N 1
ATOM 789 C CA . SER A 1 100 ? -3.142 -10.856 -26.003 1.00 93.12 100 SER A CA 1
ATOM 790 C C . SER A 1 100 ? -4.360 -10.106 -25.465 1.00 93.12 100 SER A C 1
ATOM 792 O O . SER A 1 100 ? -5.499 -10.482 -25.731 1.00 93.12 100 SER A O 1
ATOM 794 N N . PHE A 1 101 ? -4.107 -9.000 -24.771 1.00 93.06 101 PHE A N 1
ATOM 795 C CA . PHE A 1 101 ? -5.128 -8.121 -24.215 1.00 93.06 101 PHE A CA 1
ATOM 796 C C . PHE A 1 101 ? -4.816 -6.662 -24.549 1.00 93.06 101 PHE A C 1
ATOM 798 O O . PHE A 1 101 ? -3.664 -6.230 -24.515 1.00 93.06 101 PHE A O 1
ATOM 805 N N . VAL A 1 102 ? -5.860 -5.891 -24.851 1.00 93.50 102 VAL A N 1
ATOM 806 C CA . VAL A 1 102 ? -5.798 -4.430 -24.943 1.00 93.50 102 VAL A CA 1
ATOM 807 C C . VAL A 1 102 ? -6.896 -3.888 -24.044 1.00 93.50 102 VAL A C 1
ATOM 809 O O . VAL A 1 102 ? -8.063 -4.229 -24.234 1.00 93.50 102 VAL A O 1
ATOM 812 N N . SER A 1 103 ? -6.525 -3.042 -23.081 1.00 91.12 103 SER A N 1
ATOM 813 C CA . SER A 1 103 ? -7.495 -2.424 -22.175 1.00 91.12 103 SER A CA 1
ATOM 814 C C . SER A 1 103 ? -8.540 -1.626 -22.968 1.00 91.12 103 SER A C 1
ATOM 816 O O . SER A 1 103 ? -8.149 -0.748 -23.747 1.00 91.12 103 SER A O 1
ATOM 818 N N . PRO A 1 104 ? -9.850 -1.882 -22.776 1.00 89.88 104 PRO A N 1
ATOM 819 C CA . PRO A 1 104 ? -10.908 -1.105 -23.418 1.00 89.88 104 PRO A CA 1
ATOM 820 C C . PRO A 1 104 ? -10.814 0.397 -23.132 1.00 89.88 104 PRO A C 1
ATOM 822 O O . PRO A 1 104 ? -11.058 1.185 -24.039 1.00 89.88 104 PRO A O 1
ATOM 825 N N . ALA A 1 105 ? -10.359 0.796 -21.938 1.00 86.88 105 ALA A N 1
ATOM 826 C CA . ALA A 1 105 ? -10.179 2.206 -21.575 1.00 86.88 105 ALA A CA 1
ATOM 827 C C . ALA A 1 105 ? -9.236 2.937 -22.551 1.00 86.88 105 ALA A C 1
ATOM 829 O O . ALA A 1 105 ? -9.563 3.998 -23.072 1.00 86.88 105 ALA A O 1
ATOM 830 N N . VAL A 1 106 ? -8.126 2.294 -22.930 1.00 82.19 106 VAL A N 1
ATOM 831 C CA . VAL A 1 106 ? -7.156 2.832 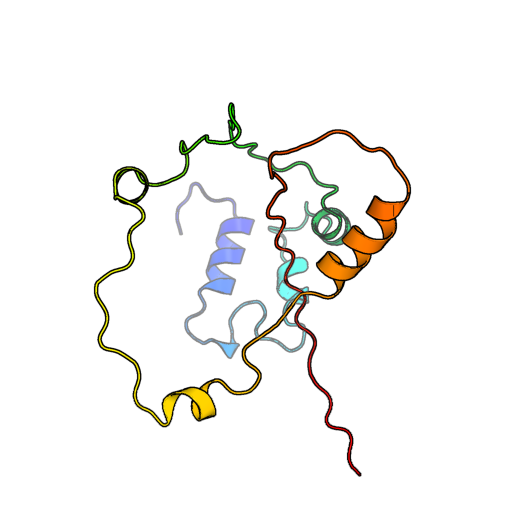-23.904 1.00 82.19 106 VAL A CA 1
ATOM 832 C C . VAL A 1 106 ? -7.734 2.872 -25.329 1.00 82.19 106 VAL A C 1
ATOM 834 O O . VAL A 1 106 ? -7.249 3.586 -26.209 1.00 82.19 106 VAL A O 1
ATOM 837 N N . VAL A 1 107 ? -8.742 2.051 -25.627 1.00 75.81 107 VAL A N 1
ATOM 838 C CA . VAL A 1 107 ? -9.428 2.054 -26.930 1.00 75.81 107 VAL A CA 1
ATOM 839 C C . VAL A 1 107 ? -10.484 3.158 -26.993 1.00 75.81 107 VAL A C 1
ATOM 841 O O . VAL A 1 107 ? -10.687 3.727 -28.066 1.00 75.81 107 VAL A O 1
ATOM 844 N N . GLU A 1 108 ? -11.132 3.470 -25.874 1.00 70.75 108 GLU A N 1
ATOM 845 C CA . GLU A 1 108 ? -12.137 4.529 -25.766 1.00 70.75 108 GLU A CA 1
ATOM 846 C C . GLU A 1 108 ? -11.506 5.926 -25.773 1.00 70.75 108 GLU A C 1
ATOM 848 O O . GLU A 1 108 ? -11.926 6.751 -26.581 1.0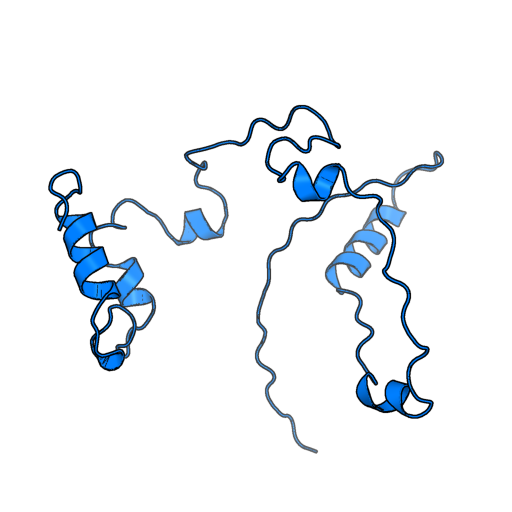0 70.75 108 GLU A O 1
ATOM 853 N N . GLU A 1 109 ? -10.408 6.151 -25.044 1.00 65.25 109 GLU A N 1
ATOM 854 C CA . GLU A 1 109 ? -9.648 7.416 -25.090 1.00 65.25 109 GLU A CA 1
ATOM 855 C C . GLU A 1 109 ? -9.216 7.782 -26.526 1.00 65.25 109 GLU A C 1
ATOM 857 O O . GLU A 1 109 ? -9.358 8.920 -26.977 1.00 65.25 109 GLU A O 1
ATOM 862 N N . ARG A 1 110 ? -8.804 6.783 -27.320 1.00 60.06 110 ARG A N 1
ATOM 863 C CA . ARG A 1 110 ? -8.424 6.959 -28.736 1.00 60.06 110 ARG A CA 1
ATOM 864 C C . ARG A 1 110 ? -9.594 7.273 -29.677 1.00 60.06 110 ARG A C 1
ATOM 866 O O . ARG A 1 110 ? -9.359 7.672 -30.822 1.00 60.06 110 ARG A O 1
ATOM 873 N N . LYS A 1 111 ? -10.848 7.050 -29.267 1.00 51.94 111 LYS A N 1
ATOM 874 C CA . LYS A 1 111 ? -12.030 7.453 -30.052 1.00 51.94 111 LYS A CA 1
ATOM 875 C C . LYS A 1 111 ? -12.342 8.936 -29.857 1.00 51.94 111 LYS A C 1
ATOM 877 O O . LYS A 1 111 ? -12.736 9.577 -30.832 1.00 51.94 111 LYS A O 1
ATOM 882 N N . ASP A 1 112 ? -12.083 9.480 -28.671 1.00 50.88 112 ASP A N 1
ATOM 883 C CA . ASP A 1 112 ? -12.322 10.892 -28.349 1.00 50.88 112 ASP A CA 1
ATOM 884 C C . ASP A 1 112 ? -11.225 11.828 -28.892 1.00 50.88 112 ASP A C 1
ATOM 886 O O . ASP A 1 112 ? -11.510 12.957 -29.301 1.00 50.88 112 ASP A O 1
ATOM 890 N N . GLU A 1 113 ? -9.991 11.337 -29.047 1.00 49.94 113 GLU A N 1
ATOM 891 C CA . GLU A 1 113 ? -8.885 12.078 -29.683 1.00 49.94 113 GLU A CA 1
ATOM 892 C C . GLU A 1 113 ? -9.124 12.402 -31.174 1.00 49.94 113 GLU A C 1
ATOM 894 O O . GLU A 1 113 ? -8.519 13.325 -31.724 1.00 49.94 113 GLU A O 1
ATOM 899 N N . LYS A 1 114 ? -10.048 11.706 -31.857 1.00 44.28 114 LYS A N 1
ATOM 900 C CA . LYS A 1 114 ? -10.303 11.909 -33.298 1.00 44.28 114 LYS A CA 1
ATOM 901 C C . LYS A 1 114 ? -10.985 13.237 -33.653 1.00 44.28 114 LYS A C 1
ATOM 903 O O . LYS A 1 114 ? -11.180 13.495 -34.842 1.00 44.28 114 LYS A O 1
ATOM 908 N N . LYS A 1 115 ? -11.336 14.098 -32.686 1.00 44.09 115 LYS A N 1
ATOM 909 C CA . LYS A 1 115 ? -12.009 15.382 -32.969 1.00 44.09 115 LYS A CA 1
ATOM 910 C C . LYS A 1 115 ? -11.105 16.624 -32.972 1.00 44.09 115 LYS A C 1
ATOM 912 O O . LYS A 1 115 ? -11.586 17.678 -33.381 1.00 44.09 115 LYS A O 1
ATOM 917 N N . VAL A 1 116 ? -9.819 16.573 -32.597 1.00 39.66 116 VAL A N 1
ATOM 918 C CA . VAL A 1 116 ? -9.002 17.808 -32.527 1.00 39.66 116 VAL A CA 1
ATOM 919 C C . VAL A 1 116 ? -7.547 17.634 -33.008 1.00 39.66 116 VAL A C 1
ATOM 921 O O . VAL A 1 116 ? -6.695 17.146 -32.284 1.00 39.66 116 VAL A O 1
ATOM 924 N N . ARG A 1 117 ? -7.292 18.212 -34.198 1.00 36.06 117 ARG A N 1
ATOM 925 C CA . ARG A 1 117 ? -6.045 18.820 -34.737 1.00 36.06 117 ARG A CA 1
ATOM 926 C C . ARG A 1 117 ? -4.877 17.938 -35.230 1.00 36.06 117 ARG A C 1
ATOM 928 O O . ARG A 1 117 ? -4.219 17.216 -34.498 1.00 36.06 117 ARG A O 1
ATOM 935 N N . THR A 1 118 ? -4.549 18.168 -36.502 1.00 42.25 118 THR A N 1
ATOM 936 C CA . THR A 1 118 ? -3.376 17.727 -37.275 1.00 42.25 118 THR A CA 1
ATOM 937 C C . THR A 1 118 ? -2.122 18.554 -36.940 1.00 42.25 118 THR A C 1
ATOM 939 O O . THR A 1 118 ? -2.149 19.722 -37.302 1.00 42.25 118 THR A O 1
ATOM 942 N N . ILE A 1 119 ? -1.048 17.989 -36.339 1.00 31.02 119 ILE A N 1
ATOM 943 C CA . ILE A 1 119 ? 0.400 18.389 -36.424 1.00 31.02 119 ILE A CA 1
ATOM 944 C C . ILE A 1 119 ? 1.288 17.166 -35.996 1.00 31.02 119 ILE A C 1
ATOM 946 O O . ILE A 1 119 ? 0.818 16.394 -35.160 1.00 31.02 119 ILE A O 1
ATOM 950 N N . PRO A 1 120 ? 2.507 16.907 -36.553 1.00 40.19 120 PRO A N 1
ATOM 951 C CA . PRO A 1 120 ? 3.139 15.575 -36.531 1.00 40.19 120 PRO A CA 1
ATOM 952 C C . PRO A 1 120 ? 4.148 15.269 -35.395 1.00 40.19 120 PRO A C 1
ATOM 954 O O . PRO A 1 120 ? 4.864 16.139 -34.917 1.00 40.19 120 P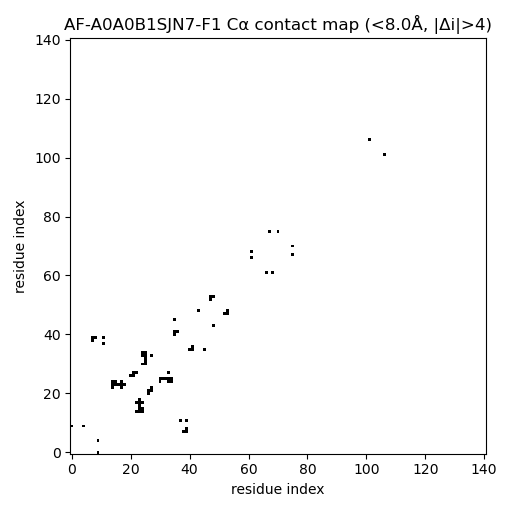RO A O 1
ATOM 957 N N . THR A 1 121 ? 4.233 13.963 -35.080 1.00 37.31 121 THR A N 1
ATOM 958 C CA . THR A 1 121 ? 5.348 13.165 -34.499 1.00 37.31 121 THR A CA 1
ATOM 959 C C . THR A 1 121 ? 6.071 13.653 -33.233 1.00 37.31 121 THR A C 1
ATOM 961 O O . THR A 1 121 ? 7.011 14.429 -33.320 1.00 37.31 121 THR A O 1
ATOM 964 N N . ALA A 1 122 ? 5.769 13.041 -32.082 1.00 32.97 122 ALA A N 1
ATOM 965 C CA . ALA A 1 122 ? 6.595 12.044 -31.369 1.00 32.97 122 ALA A CA 1
ATOM 966 C C . ALA A 1 122 ? 5.895 11.682 -30.042 1.00 32.97 122 ALA A C 1
ATOM 968 O O . ALA A 1 122 ? 5.319 12.538 -29.382 1.00 32.97 122 ALA A O 1
ATOM 969 N N . LYS A 1 123 ? 5.873 10.389 -29.710 1.00 33.22 123 LYS A N 1
ATOM 970 C CA . LYS A 1 123 ? 4.955 9.780 -28.737 1.00 33.22 123 LYS A CA 1
ATOM 971 C C . LYS A 1 123 ? 5.347 10.084 -27.289 1.00 33.22 123 LYS A C 1
ATOM 973 O O . LYS A 1 123 ? 6.437 9.717 -26.866 1.00 33.22 123 LYS A O 1
ATOM 978 N N . THR A 1 124 ? 4.404 10.604 -26.518 1.00 40.94 124 THR A N 1
ATOM 979 C CA . THR A 1 124 ? 4.344 10.470 -25.058 1.00 40.94 124 THR A CA 1
ATOM 980 C C . THR A 1 124 ? 2.898 10.149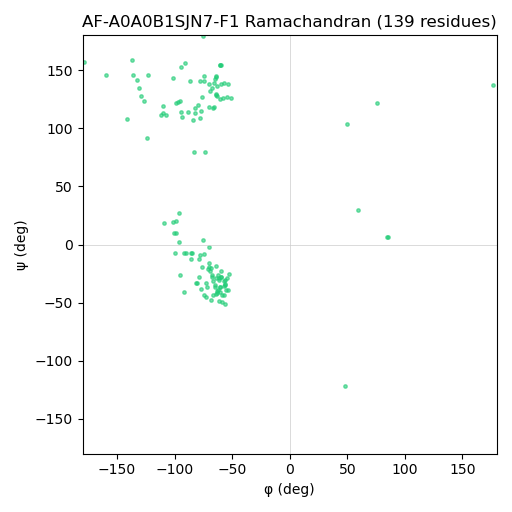 -24.694 1.00 40.94 124 THR A C 1
ATOM 982 O O . THR A 1 124 ? 2.008 10.583 -25.416 1.00 40.94 124 THR A O 1
ATOM 985 N N . HIS A 1 125 ? 2.669 9.333 -23.658 1.00 35.16 125 HIS A N 1
ATOM 986 C CA . HIS A 1 125 ? 1.664 9.582 -22.613 1.00 35.16 125 HIS A CA 1
ATOM 987 C C . HIS A 1 125 ? 1.658 8.474 -21.532 1.00 35.16 125 HIS A C 1
ATOM 989 O O . HIS A 1 125 ? 2.232 7.405 -21.745 1.00 35.16 125 HIS A O 1
ATOM 995 N N . PRO A 1 126 ? 1.158 8.812 -20.327 1.00 32.44 126 PRO A N 1
ATOM 996 C CA . PRO A 1 126 ? 1.670 8.365 -19.034 1.00 32.44 126 PRO A CA 1
ATOM 997 C C . PRO A 1 126 ? 1.017 7.082 -18.509 1.00 32.44 126 PRO A C 1
ATOM 999 O O . PRO A 1 126 ? -0.126 6.770 -18.823 1.00 32.44 126 PRO A O 1
ATOM 1002 N N . ILE A 1 127 ? 1.750 6.378 -17.643 1.00 36.06 127 ILE A N 1
ATOM 1003 C CA . ILE A 1 127 ? 1.254 5.237 -16.866 1.00 36.06 127 ILE A CA 1
ATOM 1004 C C . ILE A 1 127 ? 0.517 5.776 -15.635 1.00 36.06 127 ILE A C 1
ATOM 1006 O O . ILE A 1 127 ? 1.136 6.345 -14.735 1.00 36.06 127 ILE A O 1
ATOM 1010 N N . THR A 1 128 ? -0.797 5.574 -15.585 1.00 36.78 128 THR A N 1
ATOM 1011 C CA . THR A 1 128 ? -1.586 5.640 -14.349 1.00 36.78 128 THR A CA 1
ATOM 1012 C C . THR A 1 128 ? -2.331 4.320 -14.191 1.00 36.78 128 THR A C 1
ATOM 1014 O O . THR A 1 128 ? -3.421 4.145 -14.730 1.00 36.78 128 THR A O 1
ATOM 1017 N N . ASP A 1 129 ? -1.707 3.380 -13.483 1.00 40.66 129 ASP A N 1
ATOM 1018 C CA . ASP A 1 129 ? -2.293 2.083 -13.151 1.00 40.66 129 ASP A CA 1
ATOM 1019 C C . ASP A 1 129 ? -3.280 2.233 -11.980 1.00 40.66 129 ASP A C 1
ATOM 1021 O O . ASP A 1 129 ? -2.861 2.402 -10.836 1.00 40.66 129 ASP A O 1
ATOM 1025 N N . ASP A 1 130 ? -4.583 2.117 -12.246 1.00 36.34 130 ASP A N 1
ATOM 1026 C CA . ASP A 1 130 ? -5.579 1.726 -11.241 1.00 36.34 130 ASP A CA 1
ATOM 1027 C C . ASP A 1 130 ? -6.104 0.327 -11.625 1.00 36.34 130 ASP A C 1
ATOM 1029 O O . ASP A 1 130 ? -6.769 0.141 -12.646 1.00 36.34 130 ASP A O 1
ATOM 1033 N N . TYR A 1 131 ? -5.770 -0.685 -10.817 1.00 39.41 131 TYR A N 1
ATOM 1034 C CA . TYR A 1 131 ? -6.203 -2.073 -11.005 1.00 39.41 131 TYR A CA 1
ATOM 1035 C C . TYR A 1 131 ? -7.613 -2.275 -10.426 1.00 39.41 131 TYR A C 1
ATOM 1037 O O . TYR A 1 131 ? -7.803 -2.168 -9.215 1.00 39.41 131 TYR A O 1
ATOM 1045 N N . ILE A 1 132 ? -8.593 -2.633 -11.264 1.00 44.81 132 ILE A N 1
ATOM 1046 C CA . ILE A 1 132 ? -9.912 -3.114 -10.815 1.00 44.81 132 ILE A CA 1
ATOM 1047 C C . ILE A 1 132 ? -10.005 -4.620 -11.081 1.00 44.81 132 ILE A C 1
ATOM 1049 O O . ILE A 1 132 ? -10.088 -5.056 -12.228 1.00 44.81 132 ILE A O 1
ATOM 1053 N N . LEU A 1 133 ? -10.020 -5.415 -10.007 1.00 42.75 133 LEU A N 1
ATOM 1054 C CA . LEU A 1 133 ? -10.370 -6.835 -10.047 1.00 42.75 133 LEU A CA 1
ATOM 1055 C C . LEU A 1 133 ? -11.872 -6.966 -10.330 1.00 42.75 133 LEU A C 1
ATOM 1057 O O . LEU A 1 133 ? -12.692 -6.502 -9.539 1.00 42.75 133 LEU A O 1
ATOM 1061 N N . LYS A 1 134 ? -12.240 -7.603 -11.445 1.00 40.09 134 LYS A N 1
ATOM 1062 C CA . LYS A 1 134 ? -13.609 -8.078 -11.679 1.00 40.09 134 LYS A CA 1
ATOM 1063 C C . LYS A 1 134 ? -13.626 -9.599 -11.623 1.00 40.09 134 LYS A C 1
ATOM 1065 O O . LYS A 1 134 ? -12.954 -10.257 -12.412 1.00 40.09 134 LYS A O 1
ATOM 1070 N N . GLU A 1 135 ? -14.391 -10.127 -10.674 1.00 42.81 135 GLU A N 1
ATOM 1071 C CA . GLU A 1 135 ? -14.709 -11.548 -10.581 1.00 42.81 135 GLU A CA 1
ATOM 1072 C C . GLU A 1 135 ? -15.553 -11.985 -11.783 1.00 42.81 135 GLU A C 1
ATOM 1074 O O . GLU A 1 135 ? -16.451 -11.268 -12.229 1.00 42.81 135 GLU A O 1
ATOM 1079 N N . VAL A 1 136 ? -15.250 -13.168 -12.317 1.00 40.69 136 VAL A N 1
ATOM 1080 C CA . VAL A 1 136 ? -15.977 -13.760 -13.443 1.00 40.69 136 VAL A CA 1
ATOM 1081 C C . VAL A 1 136 ? -17.056 -14.684 -12.881 1.00 40.69 136 VAL A C 1
ATOM 1083 O O . VAL A 1 136 ? -16.739 -15.702 -12.270 1.00 40.69 136 VAL A O 1
ATOM 1086 N N . SER A 1 137 ? -18.329 -14.338 -13.096 1.00 40.00 137 SER A N 1
ATOM 1087 C CA . SER A 1 137 ? -19.445 -15.279 -12.922 1.00 40.00 137 SER A CA 1
ATOM 1088 C C . SER A 1 137 ? -19.537 -16.219 -14.133 1.00 40.00 137 SER A C 1
ATOM 1090 O O . SER A 1 137 ? -19.344 -15.757 -15.260 1.00 40.00 137 SER A O 1
ATOM 1092 N N . PRO A 1 138 ? -19.836 -17.515 -13.940 1.00 53.03 138 PRO A N 1
ATOM 1093 C CA . PRO A 1 138 ? -19.981 -18.463 -15.034 1.00 53.03 138 PRO A CA 1
ATOM 1094 C C . PRO A 1 138 ? -21.431 -18.460 -15.526 1.00 53.03 138 PRO A C 1
ATOM 1096 O O . PRO A 1 138 ? -22.325 -18.890 -14.799 1.00 53.03 138 PRO A O 1
ATOM 1099 N N . GLU A 1 139 ? -21.675 -18.013 -16.759 1.00 41.34 139 GLU A N 1
ATOM 1100 C CA . GLU A 1 139 ? -22.956 -18.283 -17.412 1.00 41.34 139 GLU A CA 1
ATOM 1101 C C . GLU A 1 139 ? -22.871 -19.491 -18.345 1.00 41.34 139 GLU A C 1
ATOM 1103 O O . GLU A 1 139 ? -22.053 -19.592 -19.258 1.00 41.34 139 GLU A O 1
ATOM 1108 N N . VAL A 1 140 ? -23.756 -20.419 -18.003 1.00 44.41 140 VAL A N 1
ATOM 1109 C CA . VAL A 1 140 ? -24.183 -21.633 -18.678 1.00 44.41 140 VAL A CA 1
ATOM 1110 C C . VAL A 1 140 ? -24.940 -21.249 -19.949 1.00 44.41 140 VAL A C 1
ATOM 1112 O O . VAL A 1 140 ? -25.835 -20.412 -19.854 1.00 44.41 140 VAL A O 1
ATOM 1115 N N . HIS A 1 141 ? -24.652 -21.901 -21.077 1.00 38.53 141 HIS A N 1
ATOM 1116 C CA . HIS A 1 141 ? -25.595 -22.645 -21.939 1.00 38.53 141 HIS A CA 1
ATOM 1117 C C . HIS A 1 141 ? -24.830 -23.277 -23.107 1.00 38.53 141 HIS A C 1
ATOM 1119 O O . HIS A 1 141 ? -24.155 -22.535 -23.853 1.00 38.53 141 HIS A O 1
#